Protein AF-A0A920BHK2-F1 (afdb_monomer)

Foldseek 3Di:
DPPPPPPCDPVCVQPVDDDPDTDDDDAADDPDPVRGD

Radius of gyration: 13.0 Å; Cα contacts (8 Å, |Δi|>4): 20; chains: 1; bounding box: 24×30×27 Å

Sequence (37 aa):
MNLLTKELTLEEMESAFDLKVPLEVHMSSGMTWAEAK

pLDDT: mean 79.98, std 16.95, range [37.22, 96.31]

Structure (mmCIF, N/CA/C/O backbone):
data_AF-A0A920BHK2-F1
#
_entry.id   AF-A0A920BHK2-F1
#
loop_
_atom_site.group_PDB
_atom_site.id
_atom_site.type_symbol
_atom_site.label_atom_id
_atom_site.label_alt_id
_atom_site.label_comp_id
_atom_site.label_asym_id
_atom_site.label_entity_id
_atom_site.label_seq_id
_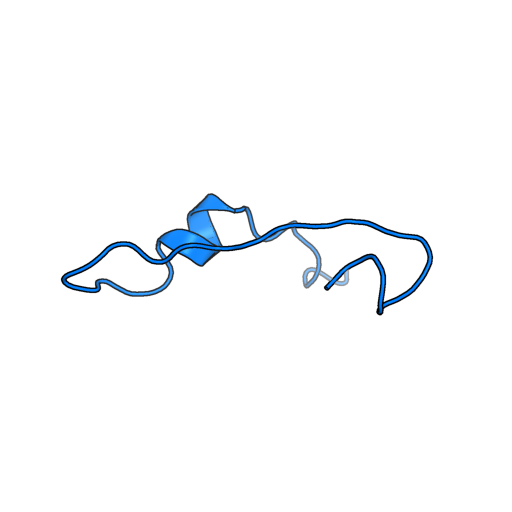atom_site.pdbx_PDB_ins_code
_atom_site.Cartn_x
_atom_site.Cartn_y
_atom_site.Cartn_z
_atom_site.occupancy
_atom_site.B_iso_or_equiv
_atom_site.auth_seq_id
_atom_site.auth_comp_id
_atom_site.auth_asym_id
_atom_site.auth_atom_id
_atom_site.pdbx_PDB_model_num
ATOM 1 N N . MET A 1 1 ? 5.953 25.871 -7.403 1.00 37.22 1 MET A N 1
ATOM 2 C CA . MET A 1 1 ? 6.310 24.608 -6.719 1.00 37.22 1 MET A CA 1
ATOM 3 C C . MET A 1 1 ? 5.141 23.660 -6.891 1.00 37.22 1 MET A C 1
ATOM 5 O O . MET A 1 1 ? 4.064 23.969 -6.404 1.00 37.22 1 MET A O 1
ATOM 9 N N . ASN A 1 2 ? 5.315 22.594 -7.671 1.00 42.41 2 ASN A N 1
ATOM 10 C CA . ASN A 1 2 ? 4.259 21.616 -7.925 1.00 42.41 2 ASN A CA 1
ATOM 11 C C . ASN A 1 2 ? 4.297 20.594 -6.776 1.00 42.41 2 ASN A C 1
ATOM 13 O O . ASN A 1 2 ? 5.223 19.797 -6.697 1.00 42.41 2 ASN A O 1
ATOM 17 N N . LEU A 1 3 ? 3.371 20.722 -5.824 1.00 45.06 3 LEU A N 1
ATOM 18 C CA . LEU A 1 3 ? 3.357 20.026 -4.524 1.00 45.06 3 LEU A CA 1
ATOM 19 C C . LEU A 1 3 ? 2.663 18.646 -4.559 1.00 45.06 3 LEU A C 1
ATOM 21 O O . LEU A 1 3 ? 2.445 18.055 -3.509 1.00 45.06 3 LEU A O 1
ATOM 25 N N . LEU A 1 4 ? 2.300 18.138 -5.742 1.00 49.56 4 LEU A N 1
ATOM 26 C CA . LEU A 1 4 ? 1.455 16.942 -5.895 1.00 49.56 4 LEU A CA 1
ATOM 27 C C . LEU A 1 4 ? 2.188 15.598 -5.721 1.00 49.56 4 LEU A C 1
ATOM 29 O O . LEU A 1 4 ? 1.539 14.562 -5.688 1.00 49.56 4 LEU A O 1
ATOM 33 N N . THR A 1 5 ? 3.516 15.600 -5.604 1.00 48.88 5 THR A N 1
ATOM 34 C CA . THR A 1 5 ? 4.358 14.3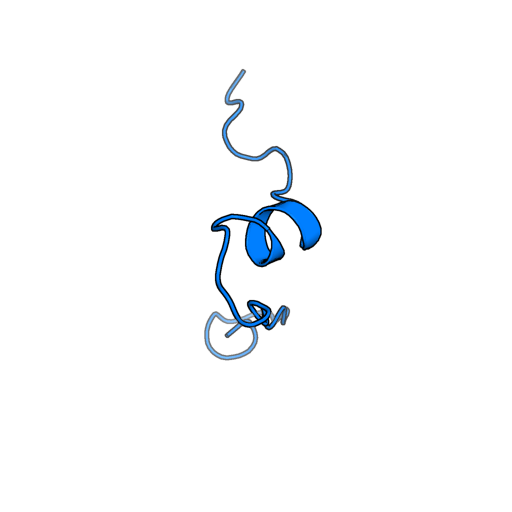91 -5.513 1.00 48.88 5 THR A CA 1
ATOM 35 C C . THR A 1 5 ? 5.167 14.353 -4.218 1.00 48.88 5 THR A C 1
ATOM 37 O O . THR A 1 5 ? 6.320 13.932 -4.194 1.00 48.88 5 THR A O 1
ATOM 40 N N . LYS A 1 6 ? 4.584 14.815 -3.107 1.00 46.97 6 LYS A N 1
ATOM 41 C CA . LYS A 1 6 ? 4.999 14.273 -1.809 1.00 46.97 6 LYS A CA 1
ATOM 42 C C . LYS A 1 6 ? 4.571 12.808 -1.833 1.00 46.97 6 LYS A C 1
ATOM 44 O O . LYS A 1 6 ? 3.389 12.555 -2.022 1.00 46.97 6 LYS A O 1
ATOM 49 N N . GLU A 1 7 ? 5.538 11.897 -1.779 1.00 59.72 7 GLU A N 1
ATOM 50 C CA . GLU A 1 7 ? 5.334 10.451 -1.670 1.00 59.72 7 GLU A CA 1
ATOM 51 C C . GLU A 1 7 ? 4.153 10.179 -0.734 1.00 59.72 7 GLU A C 1
ATOM 53 O O . GLU A 1 7 ? 4.260 10.448 0.461 1.00 59.72 7 GLU A O 1
ATOM 58 N N . LEU A 1 8 ? 3.020 9.722 -1.280 1.00 62.94 8 LEU A N 1
ATOM 59 C CA . LEU A 1 8 ? 1.975 9.135 -0.449 1.00 62.94 8 LEU A CA 1
ATOM 60 C C . LEU A 1 8 ? 2.641 7.959 0.253 1.00 62.94 8 LEU A C 1
ATOM 62 O O . LEU A 1 8 ? 3.146 7.052 -0.418 1.00 62.94 8 LEU A O 1
ATOM 66 N N . THR A 1 9 ? 2.740 8.016 1.575 1.00 78.19 9 THR A N 1
ATOM 67 C CA . THR A 1 9 ? 3.357 6.915 2.310 1.00 78.19 9 THR A CA 1
ATOM 68 C C . THR A 1 9 ? 2.415 5.712 2.244 1.00 78.19 9 THR A C 1
ATOM 70 O O . THR A 1 9 ? 1.196 5.867 2.158 1.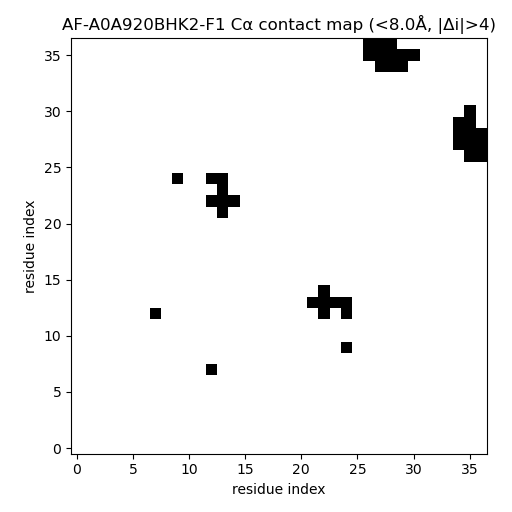00 78.19 9 THR A O 1
ATOM 73 N N . LEU A 1 10 ? 2.962 4.493 2.269 1.00 83.00 10 LEU A N 1
ATOM 74 C CA . LEU A 1 10 ? 2.154 3.265 2.310 1.00 83.00 10 LEU A CA 1
ATOM 75 C C . LEU A 1 10 ? 1.096 3.331 3.430 1.00 83.00 10 LEU A C 1
ATOM 77 O O . LEU A 1 10 ? -0.059 2.972 3.228 1.00 83.00 10 LEU A O 1
ATOM 81 N N . GLU A 1 11 ? 1.487 3.905 4.569 1.00 83.50 11 GLU A N 1
ATOM 82 C CA . GLU A 1 11 ? 0.636 4.142 5.734 1.00 83.50 11 GLU A CA 1
ATOM 83 C C . GLU A 1 11 ? -0.578 5.034 5.422 1.00 83.50 11 GLU A C 1
ATOM 85 O O . GLU A 1 11 ? -1.687 4.738 5.865 1.00 83.50 11 GLU A O 1
ATOM 90 N N . GLU A 1 12 ? -0.417 6.093 4.622 1.00 87.25 12 GLU A N 1
ATOM 91 C CA . GLU A 1 12 ? -1.532 6.955 4.202 1.00 87.25 12 GLU A CA 1
ATOM 92 C C . GLU A 1 12 ? -2.530 6.205 3.307 1.00 87.25 12 GLU A C 1
ATOM 94 O O . GLU A 1 12 ? -3.732 6.466 3.367 1.00 87.25 12 GLU A O 1
ATOM 99 N N . MET A 1 13 ? -2.060 5.254 2.493 1.00 86.94 13 MET A N 1
ATOM 100 C CA . MET A 1 13 ? -2.922 4.447 1.622 1.00 86.94 13 MET A CA 1
ATOM 101 C C . MET A 1 13 ? -3.676 3.363 2.405 1.00 86.94 13 MET A C 1
ATOM 103 O O . MET A 1 13 ? -4.873 3.171 2.189 1.00 86.94 13 MET A O 1
ATOM 107 N N . GLU A 1 14 ? -3.000 2.683 3.333 1.00 88.12 14 GLU A N 1
ATOM 108 C CA . GLU A 1 14 ? -3.588 1.637 4.185 1.00 88.12 14 GLU A CA 1
ATOM 109 C C . GLU A 1 14 ? -4.587 2.201 5.211 1.00 88.12 14 GLU A C 1
ATOM 111 O O . GLU A 1 14 ? -5.522 1.511 5.616 1.00 88.12 14 GLU A O 1
ATOM 116 N N . SER A 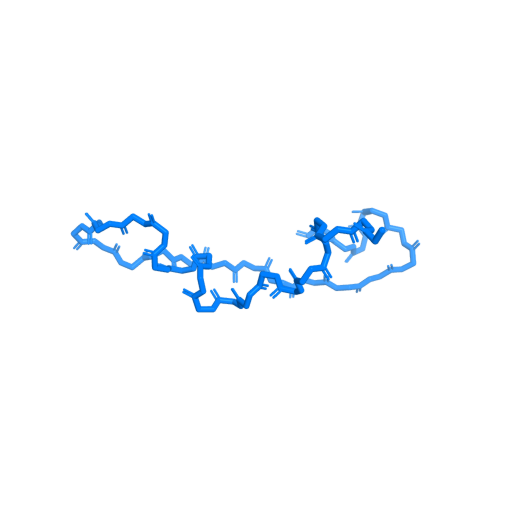1 15 ? -4.437 3.469 5.608 1.00 88.19 15 SER A N 1
ATOM 117 C CA . SER A 1 15 ? -5.312 4.142 6.583 1.00 88.19 15 SER A CA 1
ATOM 118 C C . SER A 1 15 ? -6.318 5.121 5.967 1.00 88.19 15 SER A C 1
ATOM 120 O O . SER A 1 15 ? -7.032 5.813 6.695 1.00 88.19 15 SER A O 1
ATOM 122 N N . ALA A 1 16 ? -6.423 5.171 4.633 1.00 88.75 16 ALA A N 1
ATOM 123 C CA . ALA A 1 16 ? -7.245 6.154 3.920 1.00 88.75 16 ALA A CA 1
ATOM 124 C C . ALA A 1 16 ? -8.735 6.129 4.313 1.00 88.75 16 ALA A C 1
ATOM 126 O O . ALA A 1 16 ? -9.425 7.145 4.210 1.00 88.75 16 ALA A O 1
ATOM 127 N N . PHE A 1 17 ? -9.236 4.976 4.764 1.00 88.00 17 PHE A N 1
ATOM 128 C CA . PHE A 1 17 ? -10.604 4.806 5.241 1.00 88.00 17 PHE A CA 1
ATOM 129 C C . PHE A 1 17 ? -10.640 3.951 6.506 1.00 88.00 17 PHE A C 1
ATOM 131 O O . PHE A 1 17 ? -9.976 2.920 6.586 1.00 88.00 17 PHE A O 1
ATOM 138 N N . ASP A 1 18 ? -11.490 4.342 7.459 1.00 87.50 18 ASP A N 1
ATOM 139 C CA . ASP A 1 18 ? -11.770 3.555 8.662 1.00 87.50 18 ASP A CA 1
ATOM 140 C C . ASP A 1 18 ? -12.706 2.386 8.319 1.00 87.50 18 ASP A C 1
ATOM 142 O O . ASP A 1 18 ? -13.938 2.470 8.390 1.00 87.50 18 ASP A O 1
ATOM 146 N N . LEU A 1 19 ? -12.104 1.303 7.832 1.00 88.31 19 LEU A N 1
ATOM 147 C CA . LEU A 1 19 ? -12.792 0.058 7.536 1.00 88.31 19 LEU A CA 1
ATOM 148 C C . LEU A 1 19 ? -12.748 -0.874 8.749 1.00 88.31 19 LEU A C 1
ATOM 150 O O . LEU A 1 19 ? -11.769 -0.955 9.482 1.00 88.31 19 LEU A O 1
ATOM 154 N N . LYS A 1 20 ? -13.794 -1.693 8.905 1.00 91.06 20 LYS A N 1
ATOM 155 C CA . LYS A 1 20 ? -13.830 -2.765 9.922 1.00 91.06 20 LYS A CA 1
ATOM 156 C C . LYS A 1 20 ? -12.804 -3.885 9.674 1.00 91.06 20 LYS A C 1
ATOM 158 O O . LYS A 1 20 ? -12.735 -4.826 10.460 1.00 91.06 20 LYS A O 1
ATOM 163 N N . VAL A 1 21 ? -12.080 -3.816 8.560 1.00 90.31 21 VAL A N 1
ATOM 164 C CA . VAL A 1 21 ? -11.055 -4.757 8.104 1.00 90.31 21 VAL A CA 1
ATOM 165 C C . VAL A 1 21 ? -9.867 -3.955 7.565 1.00 90.31 21 VAL A C 1
ATOM 167 O O . VAL A 1 21 ? -10.092 -2.861 7.049 1.00 90.31 21 VAL A O 1
ATOM 170 N N . PRO A 1 22 ? -8.628 -4.459 7.665 1.00 87.25 22 PRO A N 1
ATOM 171 C CA . PRO A 1 22 ? -7.464 -3.740 7.158 1.00 87.25 22 PRO A CA 1
ATOM 172 C C . PRO A 1 22 ? -7.512 -3.595 5.630 1.00 87.25 22 PRO A C 1
ATOM 174 O O . PRO A 1 22 ? -7.960 -4.502 4.926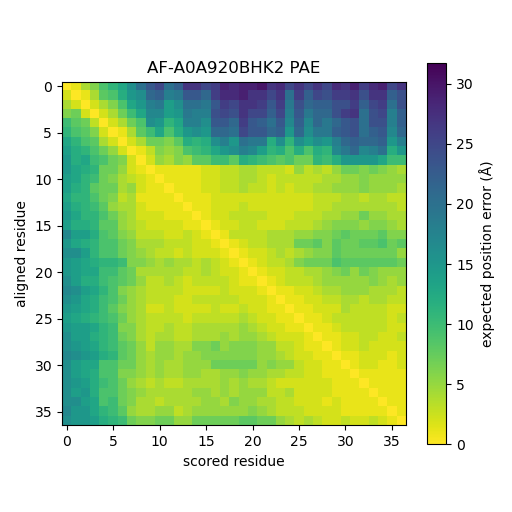 1.00 87.25 22 PRO A O 1
ATOM 177 N N . LEU A 1 23 ? -7.041 -2.453 5.124 1.00 90.19 23 LEU A N 1
ATOM 178 C CA . LEU A 1 23 ? -6.752 -2.258 3.704 1.00 90.19 23 LEU A CA 1
ATOM 179 C C . LEU A 1 23 ? -5.338 -2.759 3.417 1.00 90.19 23 LEU A C 1
ATOM 181 O O . LEU A 1 23 ? -4.391 -2.330 4.066 1.00 90.19 23 LEU A O 1
ATOM 185 N N . GLU A 1 24 ? -5.198 -3.638 2.430 1.00 88.75 24 GLU A N 1
ATOM 186 C CA . GLU A 1 24 ? -3.898 -4.128 1.971 1.00 88.75 24 GLU A CA 1
ATOM 187 C C . GLU A 1 24 ? -3.511 -3.433 0.665 1.00 88.75 24 GLU A C 1
ATOM 189 O O . GLU A 1 24 ? -4.271 -3.443 -0.310 1.00 88.75 24 GLU A O 1
ATOM 194 N N . VAL A 1 25 ? -2.315 -2.848 0.628 1.00 85.94 25 VAL A N 1
ATOM 195 C CA . VAL A 1 25 ? -1.789 -2.151 -0.547 1.00 85.94 25 VAL A CA 1
ATOM 196 C C . VAL A 1 25 ? -0.586 -2.912 -1.085 1.00 85.94 25 VAL A C 1
ATOM 198 O O . VAL A 1 25 ? 0.386 -3.163 -0.378 1.00 85.94 25 VAL A O 1
ATOM 201 N N . HIS A 1 26 ? -0.638 -3.266 -2.367 1.00 88.00 26 HIS A N 1
ATOM 202 C CA . HIS A 1 26 ? 0.481 -3.905 -3.048 1.00 88.00 26 HIS A CA 1
ATOM 203 C C . HIS A 1 26 ? 1.321 -2.843 -3.749 1.00 88.00 26 HIS A C 1
ATOM 205 O O . HIS A 1 26 ? 0.831 -2.125 -4.619 1.00 88.00 26 HIS A O 1
ATOM 211 N N . MET A 1 27 ? 2.591 -2.753 -3.359 1.00 87.00 27 MET A N 1
ATOM 212 C CA . MET A 1 27 ? 3.568 -1.889 -4.007 1.00 87.00 27 MET A CA 1
ATOM 213 C C . MET A 1 27 ? 4.583 -2.726 -4.773 1.00 87.00 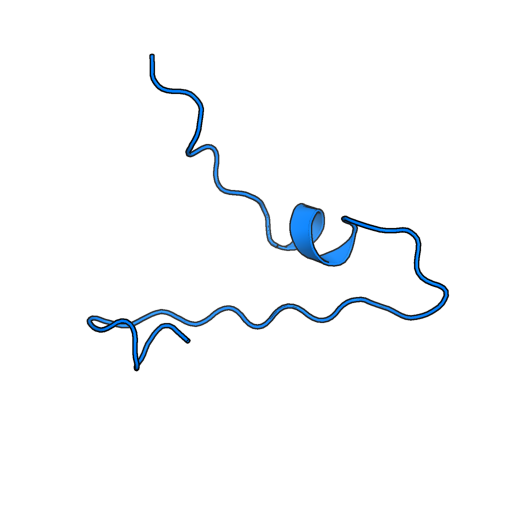27 MET A C 1
ATOM 215 O O . MET A 1 27 ? 5.306 -3.537 -4.195 1.00 87.00 27 MET A O 1
ATOM 219 N N . SER A 1 28 ? 4.655 -2.496 -6.077 1.00 89.19 28 SER A N 1
ATOM 220 C CA . SER A 1 28 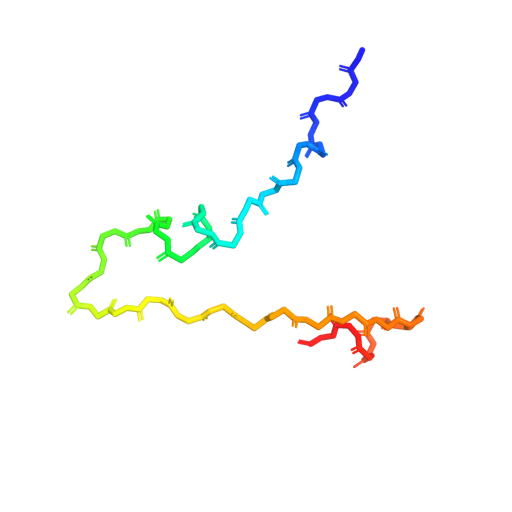? 5.647 -3.080 -6.972 1.00 89.19 28 SER A CA 1
ATOM 22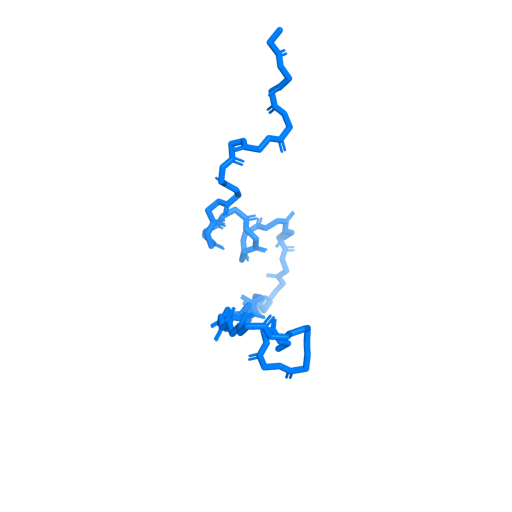1 C C . SER A 1 28 ? 6.347 -1.972 -7.763 1.00 89.19 28 SER A C 1
ATOM 223 O O . SER A 1 28 ? 5.881 -0.834 -7.851 1.00 89.19 28 SER A O 1
ATOM 225 N N . SER A 1 29 ? 7.526 -2.281 -8.300 1.00 89.06 29 SER A N 1
ATOM 226 C CA . SER A 1 29 ? 8.268 -1.368 -9.168 1.00 89.06 29 SER A CA 1
ATOM 227 C C . SER A 1 29 ? 8.861 -2.135 -10.341 1.00 89.06 29 SER A C 1
ATOM 229 O O . SER A 1 29 ? 9.220 -3.305 -10.218 1.00 89.06 29 SER A O 1
ATOM 231 N N . GLY A 1 30 ? 8.953 -1.468 -11.486 1.00 93.31 30 GLY A N 1
ATOM 232 C CA . GLY A 1 30 ? 9.408 -2.066 -12.730 1.00 93.31 30 GLY A CA 1
ATOM 233 C C . GLY A 1 30 ? 9.576 -1.020 -13.822 1.00 93.31 30 GLY A C 1
ATOM 234 O O . GLY A 1 30 ? 9.130 0.120 -13.684 1.00 93.31 30 GLY A O 1
ATOM 235 N N . MET A 1 31 ? 10.244 -1.399 -14.908 1.00 94.00 31 MET A N 1
ATOM 236 C CA . MET A 1 31 ? 10.508 -0.503 -16.035 1.00 94.00 31 MET A CA 1
ATOM 237 C C . MET A 1 31 ? 9.235 -0.244 -1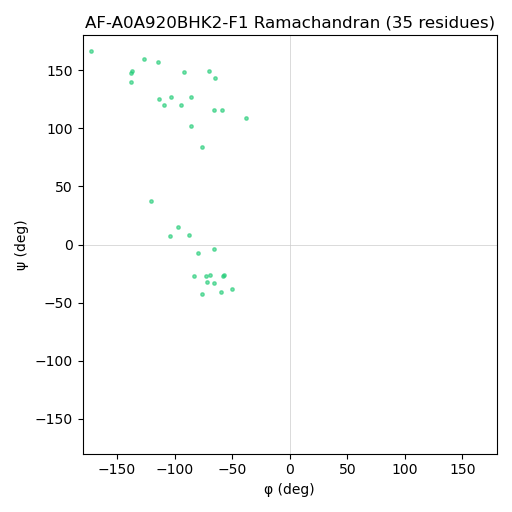6.848 1.00 94.00 31 MET A C 1
ATOM 239 O O . MET A 1 31 ? 9.094 0.798 -17.490 1.00 94.00 31 MET A O 1
ATOM 243 N N . THR A 1 32 ? 8.294 -1.189 -16.823 1.00 96.31 32 THR A N 1
ATOM 244 C CA . THR A 1 32 ? 6.992 -1.057 -17.481 1.00 96.31 32 THR A CA 1
ATOM 245 C C . THR A 1 32 ? 5.844 -1.029 -16.478 1.00 96.31 32 THR A C 1
ATOM 247 O O . THR A 1 32 ? 5.921 -1.593 -15.391 1.00 96.31 32 THR A O 1
ATOM 250 N N . TRP A 1 33 ? 4.710 -0.455 -16.890 1.00 90.00 33 TRP A N 1
ATOM 251 C CA . TRP A 1 33 ? 3.462 -0.526 -16.124 1.00 90.00 33 TRP A CA 1
ATOM 252 C C . TRP A 1 33 ? 2.995 -1.955 -15.841 1.00 90.00 33 TRP A C 1
ATOM 254 O O . TRP A 1 33 ? 2.250 -2.163 -14.898 1.00 90.00 33 TRP A O 1
ATOM 264 N N . ALA A 1 34 ? 3.366 -2.933 -16.669 1.00 94.25 34 ALA A N 1
ATOM 265 C CA . ALA A 1 34 ? 3.011 -4.324 -16.412 1.00 94.25 34 ALA A CA 1
ATOM 266 C C . ALA A 1 34 ? 3.811 -4.912 -15.240 1.00 94.25 34 ALA A C 1
ATOM 268 O O . ALA A 1 34 ? 3.284 -5.745 -14.514 1.00 94.25 34 ALA A O 1
ATOM 269 N N . GLU A 1 35 ? 5.053 -4.466 -15.060 1.00 91.44 35 GLU A N 1
ATOM 270 C CA . GLU A 1 35 ? 5.945 -4.898 -13.978 1.00 91.44 35 GLU A CA 1
ATOM 271 C C . GLU A 1 35 ? 5.694 -4.132 -12.668 1.00 91.44 35 GLU A C 1
ATOM 273 O O . GLU A 1 35 ? 5.952 -4.664 -11.596 1.00 91.44 35 GLU A O 1
ATOM 278 N N . ALA A 1 36 ? 5.190 -2.896 -12.757 1.00 89.62 36 ALA A N 1
ATOM 279 C CA . ALA A 1 36 ? 4.877 -2.022 -11.621 1.00 89.62 36 ALA A CA 1
ATOM 280 C C . ALA A 1 36 ? 3.388 -2.042 -11.202 1.00 89.62 36 ALA A C 1
ATOM 282 O O . ALA A 1 36 ? 2.926 -1.123 -10.527 1.00 89.62 36 ALA A O 1
ATOM 283 N N . LYS A 1 37 ? 2.623 -3.034 -11.672 1.00 83.19 37 LYS A N 1
ATOM 284 C CA . LYS A 1 37 ? 1.252 -3.322 -11.215 1.00 83.19 37 LYS A CA 1
ATOM 285 C C . LYS A 1 37 ? 1.264 -4.205 -9.977 1.00 83.19 37 LYS A C 1
ATOM 287 O O . LYS A 1 37 ? 0.279 -4.109 -9.222 1.00 83.19 37 LYS A O 1
#

Mean predicted aligned error: 7.57 Å

Secondary structure (DSSP, 8-state):
---TTS---HHHHHTSS--SSPPP------SSTTT--

Solvent-accessible surface area (backbone atoms only — not comparable to full-atom values): 2671 Å² total; per-residue (Å²): 134,88,78,86,75,66,78,80,48,72,66,58,65,39,59,69,59,96,55,101,57,88,56,85,79,83,86,56,72,53,98,43,74,82,55,37,94